Protein AF-A0A1S3SL37-F1 (afdb_monomer_lite)

pLDDT: mean 73.93, std 19.47, range [32.03, 94.25]

Sequence (108 aa):
MRALCLYHYVTLSFSSQTINTVSEVIRGSQINQDYFASVNAPSNPPRPAIVVLLMSMVNERQPFVLRCAVLYCFQCFLYKNQKGQGEIVATLLPSTIDGQFSCTEPLY

Foldseek 3Di:
DVVVVVVVVVVLVVVLVVLQVLLVVLAPPQVSLVVQQPDWDPDVVTHRPLVVLVVQLPDPVHDPSSVVSSVSSVCSSCHVHVVVVVVVVCVVDPDPPDPPPPPPDDDD

Secondary structure (DSSP, 8-state):
-HHHHHHHHHHHHHHHHHHHHHHHHHTT-HHHHHHHHH-EES-SS-EEHHHHHHHHHS-TTS-HHHHHHHHHHHHHHHTT-HHHHHHHHHHHS--SS-----------

Radius of gyration: 17.47 Å; chains: 1; bounding box: 47×42×33 Å

Structure (mmCIF, N/CA/C/O backbone):
data_AF-A0A1S3SL37-F1
#
_entry.id   AF-A0A1S3SL37-F1
#
loop_
_atom_site.group_PDB
_atom_site.id
_atom_site.type_symbol
_atom_site.label_atom_id
_atom_site.label_alt_id
_atom_site.label_comp_id
_atom_site.label_asym_id
_atom_site.label_entity_id
_atom_site.label_seq_id
_atom_site.pdbx_PDB_ins_code
_atom_site.Cartn_x
_atom_site.Cartn_y
_atom_site.Cartn_z
_atom_site.occupancy
_atom_site.B_iso_or_equiv
_atom_site.auth_seq_id
_atom_site.auth_comp_id
_atom_site.auth_asym_id
_atom_site.auth_atom_id
_atom_site.pdbx_PDB_model_num
ATOM 1 N N . MET A 1 1 ? 25.544 -6.464 -16.809 1.00 43.66 1 MET A N 1
ATOM 2 C CA . MET A 1 1 ? 24.433 -5.498 -16.608 1.00 43.66 1 MET A CA 1
ATOM 3 C C . MET A 1 1 ? 23.075 -5.942 -17.176 1.00 43.66 1 MET A C 1
ATOM 5 O O . MET A 1 1 ? 22.077 -5.619 -16.554 1.00 43.66 1 MET A O 1
ATOM 9 N N . ARG A 1 2 ? 22.977 -6.711 -18.278 1.00 34.44 2 ARG A N 1
ATOM 10 C CA . ARG A 1 2 ? 21.671 -7.150 -18.835 1.00 34.44 2 ARG A CA 1
ATOM 11 C C . ARG A 1 2 ? 20.943 -8.264 -18.052 1.00 34.44 2 ARG A C 1
ATOM 13 O O . ARG A 1 2 ? 19.720 -8.265 -18.020 1.00 34.44 2 ARG A O 1
ATOM 20 N N . ALA A 1 3 ? 21.664 -9.156 -17.367 1.00 32.03 3 ALA A N 1
ATOM 21 C CA . ALA A 1 3 ? 21.058 -10.266 -16.614 1.00 32.03 3 ALA A CA 1
ATOM 22 C C . ALA A 1 3 ? 20.290 -9.828 -15.343 1.00 32.03 3 ALA A C 1
ATOM 24 O O . ALA A 1 3 ? 19.295 -10.449 -14.984 1.00 32.03 3 ALA A O 1
ATOM 25 N N . LEU A 1 4 ? 20.684 -8.712 -14.713 1.00 38.62 4 LEU A N 1
ATOM 26 C CA . LEU A 1 4 ? 19.973 -8.147 -13.554 1.00 38.62 4 LEU A CA 1
ATOM 27 C C . LEU A 1 4 ? 18.583 -7.590 -13.919 1.00 38.62 4 LEU A C 1
ATOM 29 O O . LEU A 1 4 ? 17.668 -7.666 -13.105 1.00 38.62 4 LEU A O 1
ATOM 33 N N . CYS A 1 5 ? 18.390 -7.089 -15.147 1.00 40.81 5 CYS A N 1
ATOM 34 C CA . CYS A 1 5 ? 17.076 -6.621 -15.606 1.00 40.81 5 CYS A CA 1
ATOM 35 C C . CYS A 1 5 ? 16.068 -7.766 -15.784 1.00 40.81 5 CYS A C 1
ATOM 37 O O . CYS A 1 5 ? 14.897 -7.586 -15.472 1.00 40.81 5 CYS A O 1
ATOM 39 N N . LEU A 1 6 ? 16.512 -8.944 -16.236 1.00 38.72 6 LEU A N 1
ATOM 40 C CA . LEU A 1 6 ? 15.648 -10.120 -16.399 1.00 38.72 6 LEU A CA 1
ATOM 41 C C . LEU A 1 6 ? 15.260 -10.751 -15.054 1.00 38.72 6 LEU A C 1
ATOM 43 O O . LEU A 1 6 ? 14.109 -11.144 -14.884 1.00 38.72 6 LEU A O 1
ATOM 47 N N . TYR A 1 7 ? 16.173 -10.772 -14.076 1.00 43.41 7 TYR A N 1
ATOM 48 C CA . TYR A 1 7 ? 15.872 -11.271 -12.727 1.00 43.41 7 TYR A CA 1
ATOM 49 C C . TYR A 1 7 ? 14.892 -10.355 -11.972 1.00 43.41 7 TYR A C 1
ATOM 51 O O . TYR A 1 7 ? 14.015 -10.844 -11.263 1.00 43.41 7 TYR A O 1
ATOM 59 N N . HIS A 1 8 ? 14.980 -9.036 -12.193 1.00 47.69 8 HIS A N 1
ATOM 60 C CA . HIS A 1 8 ? 14.012 -8.058 -11.684 1.00 47.69 8 HIS A CA 1
ATOM 61 C C . HIS A 1 8 ? 12.646 -8.168 -12.395 1.00 47.69 8 HIS A C 1
ATOM 63 O O . HIS A 1 8 ? 11.610 -8.081 -11.747 1.00 47.69 8 HIS A O 1
ATOM 69 N N . TYR A 1 9 ? 12.610 -8.447 -13.706 1.00 44.75 9 TYR A N 1
ATOM 70 C CA . TYR A 1 9 ? 11.351 -8.640 -14.449 1.00 44.75 9 TYR A CA 1
ATOM 71 C C . TYR A 1 9 ? 10.595 -9.926 -14.078 1.00 44.75 9 TYR A C 1
ATOM 73 O O . TYR A 1 9 ? 9.368 -9.912 -14.022 1.00 44.75 9 TYR A O 1
ATOM 81 N N . VAL A 1 10 ? 11.300 -11.022 -13.777 1.00 45.78 10 VAL A N 1
ATOM 82 C CA . VAL A 1 10 ? 10.688 -12.291 -13.327 1.00 45.78 10 VAL A CA 1
ATOM 83 C C . VAL A 1 10 ? 10.128 -12.204 -11.899 1.00 45.78 10 VAL A C 1
ATOM 85 O O . VAL A 1 10 ? 9.143 -12.869 -11.592 1.00 45.78 10 VAL A O 1
ATOM 88 N N . THR A 1 11 ? 10.678 -11.345 -11.034 1.00 45.44 11 THR A N 1
ATOM 89 C CA . THR A 1 11 ? 10.095 -11.058 -9.706 1.00 45.44 11 THR A CA 1
ATOM 90 C C . THR A 1 11 ? 8.937 -10.051 -9.761 1.00 45.44 11 THR A C 1
ATOM 92 O O . THR A 1 11 ? 8.090 -10.039 -8.867 1.00 45.44 11 THR A O 1
ATOM 95 N N . LEU A 1 12 ? 8.836 -9.240 -10.820 1.00 47.94 12 LEU A N 1
ATOM 96 C CA . LEU A 1 12 ? 7.792 -8.219 -10.983 1.00 47.94 12 LEU A CA 1
ATOM 97 C C . LEU A 1 12 ? 6.389 -8.789 -11.264 1.00 47.94 12 LEU A C 1
ATOM 99 O O . LEU A 1 12 ? 5.397 -8.211 -10.815 1.00 47.94 12 LEU A O 1
ATOM 103 N N . SER A 1 13 ? 6.271 -9.930 -11.947 1.00 44.59 13 SER A N 1
ATOM 104 C CA . SER A 1 13 ? 4.980 -10.608 -12.155 1.00 44.59 13 SER A CA 1
ATOM 105 C C . SER A 1 13 ? 4.427 -11.177 -10.844 1.00 44.59 13 SER A C 1
ATOM 107 O O . SER A 1 13 ? 3.260 -10.939 -10.527 1.00 44.59 13 SER A O 1
ATOM 109 N N . PHE A 1 14 ? 5.284 -11.793 -10.021 1.00 50.69 14 PHE A N 1
ATOM 110 C CA . PHE A 1 14 ? 4.944 -12.177 -8.645 1.00 50.69 14 PHE A CA 1
ATOM 111 C C . PHE A 1 14 ? 4.609 -10.955 -7.770 1.00 50.69 14 PHE A C 1
ATOM 113 O O . PHE A 1 14 ? 3.669 -11.004 -6.980 1.00 50.69 14 PHE A O 1
ATOM 120 N N . SER A 1 15 ? 5.307 -9.827 -7.953 1.00 67.56 15 SER A N 1
ATOM 121 C CA . SER A 1 15 ? 5.036 -8.584 -7.218 1.00 67.56 15 SER A CA 1
ATOM 122 C C . SER A 1 15 ? 3.658 -7.994 -7.545 1.00 67.56 15 SER A C 1
ATOM 124 O O . SER A 1 15 ? 2.894 -7.715 -6.628 1.00 67.56 15 SER A O 1
ATOM 126 N N . SER A 1 16 ? 3.279 -7.873 -8.823 1.00 76.62 16 SER A N 1
ATOM 127 C CA . SER A 1 16 ? 1.973 -7.305 -9.209 1.00 76.62 16 SER A CA 1
ATOM 128 C C . SER A 1 16 ? 0.775 -8.157 -8.767 1.00 76.62 16 SER A C 1
ATOM 130 O O . SER A 1 16 ? -0.197 -7.613 -8.246 1.00 76.62 16 SER A O 1
ATOM 132 N N . GLN A 1 17 ? 0.853 -9.489 -8.892 1.00 82.94 17 GLN A N 1
ATOM 133 C CA . GLN A 1 17 ? -0.183 -10.390 -8.373 1.00 82.94 17 GLN A CA 1
ATOM 134 C C . GLN A 1 17 ? -0.276 -10.328 -6.852 1.00 82.94 17 GLN A C 1
ATOM 136 O O . GLN A 1 17 ? -1.376 -10.244 -6.320 1.00 82.94 17 GLN A O 1
ATOM 141 N N . THR A 1 18 ? 0.861 -10.305 -6.154 1.00 86.12 18 THR A N 1
ATOM 142 C CA . THR A 1 18 ? 0.879 -10.174 -4.691 1.00 86.12 18 THR A CA 1
ATOM 143 C C . THR A 1 18 ? 0.249 -8.857 -4.250 1.00 86.12 18 THR A C 1
ATOM 145 O O . THR A 1 18 ? -0.574 -8.854 -3.339 1.00 86.12 18 THR A O 1
ATOM 148 N N . ILE A 1 19 ? 0.572 -7.749 -4.926 1.00 88.06 19 ILE A N 1
ATOM 149 C CA . ILE A 1 19 ? -0.037 -6.442 -4.662 1.00 88.06 19 ILE A CA 1
ATOM 150 C C . ILE A 1 19 ? -1.554 -6.522 -4.847 1.00 88.06 19 ILE A C 1
ATOM 152 O O . ILE A 1 19 ? -2.286 -6.085 -3.964 1.00 88.06 19 ILE A O 1
ATOM 156 N N . ASN A 1 20 ? -2.041 -7.130 -5.931 1.00 89.38 20 ASN A N 1
ATOM 157 C CA . ASN A 1 20 ? -3.478 -7.290 -6.169 1.00 89.38 20 ASN A CA 1
ATOM 158 C C . ASN A 1 20 ? -4.155 -8.161 -5.098 1.00 89.38 20 ASN A C 1
ATOM 160 O O . ASN A 1 20 ? -5.213 -7.794 -4.599 1.00 89.38 20 ASN A O 1
ATOM 164 N N . THR A 1 21 ? -3.533 -9.263 -4.680 1.00 90.62 21 THR A N 1
ATOM 165 C CA . THR A 1 21 ? -4.060 -10.112 -3.601 1.00 90.62 21 THR A CA 1
ATOM 166 C C . THR A 1 21 ? -4.146 -9.349 -2.283 1.00 90.62 21 THR A C 1
ATOM 168 O O . THR A 1 21 ? -5.178 -9.379 -1.619 1.00 90.62 21 THR A O 1
ATOM 171 N N . VAL A 1 22 ? -3.091 -8.617 -1.911 1.00 90.94 22 VAL A N 1
ATOM 172 C CA . VAL A 1 22 ? -3.104 -7.770 -0.707 1.00 90.94 22 VAL A CA 1
ATOM 173 C C . VAL A 1 22 ? -4.178 -6.690 -0.821 1.00 90.94 22 VAL A C 1
ATOM 175 O O . VAL A 1 22 ? -4.868 -6.426 0.159 1.00 90.94 22 VAL A O 1
ATOM 178 N N . SER A 1 23 ? -4.372 -6.126 -2.017 1.00 92.25 23 SER A N 1
ATOM 179 C CA . SER A 1 23 ? -5.417 -5.133 -2.291 1.00 92.25 23 SER A CA 1
ATOM 180 C C . SER A 1 23 ? -6.802 -5.675 -1.938 1.00 92.25 23 SER A C 1
ATOM 182 O O . SER A 1 23 ? -7.532 -5.023 -1.197 1.00 92.25 23 SER A O 1
ATOM 184 N N . GLU A 1 24 ? -7.142 -6.888 -2.381 1.00 92.94 24 GLU A N 1
ATOM 185 C CA . GLU A 1 24 ? -8.416 -7.538 -2.035 1.00 92.94 24 GLU A CA 1
ATOM 186 C C . GLU A 1 24 ? -8.551 -7.801 -0.528 1.00 92.94 24 GLU A C 1
ATOM 188 O O . GLU A 1 24 ? -9.618 -7.592 0.043 1.00 92.94 24 GLU A O 1
ATOM 193 N N . VAL A 1 25 ? -7.466 -8.209 0.139 1.00 94.25 25 VAL A N 1
ATOM 194 C CA . VAL A 1 25 ? -7.464 -8.511 1.583 1.00 94.25 25 VAL A CA 1
ATOM 195 C C . VAL A 1 25 ? -7.712 -7.263 2.434 1.00 94.25 25 VAL A C 1
ATOM 197 O O . VAL A 1 25 ? -8.381 -7.340 3.469 1.00 94.25 25 VAL A O 1
ATOM 200 N N . ILE A 1 26 ? -7.170 -6.112 2.032 1.00 94.12 26 ILE A N 1
ATOM 201 C CA . ILE A 1 26 ? -7.355 -4.857 2.774 1.00 94.12 26 ILE A CA 1
ATOM 202 C C . ILE A 1 26 ? -8.661 -4.144 2.403 1.00 94.12 26 ILE A C 1
ATOM 204 O O . ILE A 1 26 ? -9.156 -3.331 3.180 1.00 94.12 26 ILE A O 1
ATOM 208 N N . ARG A 1 27 ? -9.248 -4.424 1.234 1.00 93.44 27 ARG A N 1
ATOM 209 C CA . ARG A 1 27 ? -10.371 -3.657 0.681 1.00 93.44 27 ARG A CA 1
ATOM 210 C C . ARG A 1 27 ? -11.585 -3.636 1.615 1.00 93.44 27 ARG A C 1
ATOM 212 O O . ARG A 1 27 ? -12.302 -4.620 1.761 1.00 93.44 27 ARG A O 1
ATOM 219 N N . GLY A 1 28 ? -11.864 -2.467 2.194 1.00 89.81 28 GLY A N 1
ATOM 220 C CA . GLY A 1 28 ? -13.024 -2.252 3.067 1.00 89.81 28 GLY A CA 1
ATOM 221 C C . GLY A 1 28 ? -12.916 -2.906 4.448 1.00 89.81 28 GLY A C 1
ATOM 222 O O . GLY A 1 28 ? -13.902 -2.898 5.184 1.00 89.81 28 GLY A O 1
ATOM 223 N N . SER A 1 29 ? -11.747 -3.448 4.802 1.00 93.38 29 SER A N 1
ATOM 224 C CA . SER A 1 29 ? -11.445 -3.974 6.133 1.00 93.38 29 SER A CA 1
ATOM 225 C C . SER A 1 29 ? -10.551 -2.987 6.877 1.00 93.38 29 SER A C 1
ATOM 227 O O . SER A 1 29 ? -9.342 -2.945 6.651 1.00 93.38 29 SER A O 1
ATOM 229 N N . GLN A 1 30 ? -11.143 -2.211 7.788 1.00 91.94 30 GLN A N 1
ATOM 230 C CA . GLN A 1 30 ? -10.434 -1.160 8.525 1.00 91.94 30 GLN A CA 1
ATOM 231 C C . GLN A 1 30 ? -9.225 -1.710 9.300 1.00 91.94 30 GLN A C 1
ATOM 233 O O . GLN A 1 30 ? -8.148 -1.132 9.247 1.00 91.94 30 GLN A O 1
ATOM 238 N N . ILE A 1 31 ? -9.374 -2.878 9.937 1.00 93.88 31 ILE A N 1
ATOM 239 C CA . ILE A 1 31 ? -8.297 -3.546 10.688 1.00 93.88 31 ILE A CA 1
ATOM 240 C C . ILE A 1 31 ? -7.113 -3.869 9.770 1.00 93.88 31 ILE A C 1
ATOM 242 O O . ILE A 1 31 ? -5.962 -3.608 10.115 1.00 93.88 31 ILE A O 1
ATOM 246 N N . ASN A 1 32 ? -7.388 -4.410 8.581 1.00 92.75 32 ASN A N 1
ATOM 247 C CA . ASN A 1 32 ? -6.339 -4.777 7.633 1.00 92.75 32 ASN A CA 1
ATOM 248 C C . ASN A 1 32 ? -5.702 -3.538 6.995 1.00 92.75 32 ASN A C 1
ATOM 250 O O . ASN A 1 32 ? -4.503 -3.541 6.731 1.00 92.75 32 ASN A O 1
ATOM 254 N N . GLN A 1 33 ? -6.482 -2.478 6.767 1.00 92.06 33 GLN A N 1
ATOM 255 C CA . GLN A 1 33 ? -5.981 -1.191 6.284 1.00 92.06 33 GLN A CA 1
ATOM 256 C C . GLN A 1 33 ? -5.060 -0.535 7.320 1.00 92.06 33 GLN A C 1
ATOM 258 O O . GLN A 1 33 ? -3.955 -0.134 6.967 1.00 92.06 33 GLN A O 1
ATOM 263 N N . ASP A 1 34 ? -5.453 -0.489 8.596 1.00 91.19 34 ASP A N 1
ATOM 264 C CA . ASP A 1 34 ? -4.613 0.034 9.681 1.00 91.19 34 ASP A CA 1
ATOM 265 C C . ASP A 1 34 ? -3.340 -0.813 9.863 1.00 91.19 34 ASP A C 1
ATOM 267 O O . ASP A 1 34 ? -2.243 -0.266 9.993 1.00 91.19 34 ASP A O 1
ATOM 271 N N . TYR A 1 35 ? -3.450 -2.147 9.794 1.00 92.19 35 TYR A N 1
ATOM 272 C CA . TYR A 1 35 ? -2.280 -3.031 9.812 1.00 92.19 35 TYR A CA 1
ATOM 273 C C . TYR A 1 35 ? -1.338 -2.718 8.648 1.00 92.19 35 TYR A C 1
ATOM 275 O O . TYR A 1 35 ? -0.143 -2.519 8.857 1.00 92.19 35 TYR A O 1
ATOM 283 N N . PHE A 1 36 ? -1.871 -2.601 7.433 1.00 89.38 36 PHE A N 1
ATOM 284 C CA . PHE A 1 36 ? -1.093 -2.280 6.243 1.00 89.38 36 PHE A CA 1
ATOM 285 C C . PHE A 1 36 ? -0.396 -0.915 6.338 1.00 89.38 36 PHE A C 1
ATOM 287 O O . PHE A 1 36 ? 0.766 -0.802 5.951 1.00 89.38 36 PHE A O 1
ATOM 294 N N . ALA A 1 37 ? -1.053 0.100 6.909 1.00 87.75 37 ALA A N 1
ATOM 295 C CA . ALA A 1 37 ? -0.454 1.415 7.153 1.00 87.75 37 ALA A CA 1
ATOM 296 C C . ALA A 1 37 ? 0.724 1.362 8.143 1.00 87.75 37 ALA A C 1
ATOM 298 O O . ALA A 1 37 ? 1.664 2.144 8.017 1.00 87.75 37 ALA A O 1
ATOM 299 N N . SER A 1 38 ? 0.700 0.426 9.098 1.00 89.25 38 SER A N 1
ATOM 300 C CA . SER A 1 38 ? 1.784 0.235 10.072 1.00 89.25 38 SER A CA 1
ATOM 301 C C . SER A 1 38 ? 3.020 -0.477 9.504 1.00 89.25 38 SER A C 1
ATOM 303 O O . SER A 1 38 ? 4.086 -0.460 10.125 1.00 89.25 38 SER A O 1
ATOM 305 N N . VAL A 1 39 ? 2.905 -1.101 8.325 1.00 87.88 39 VAL A N 1
ATOM 306 C CA . VAL A 1 39 ? 4.016 -1.819 7.692 1.00 87.88 39 VAL A CA 1
ATOM 307 C C . VAL A 1 39 ? 5.038 -0.824 7.150 1.00 87.88 39 VAL A C 1
ATOM 309 O O . VAL A 1 39 ? 4.735 0.027 6.31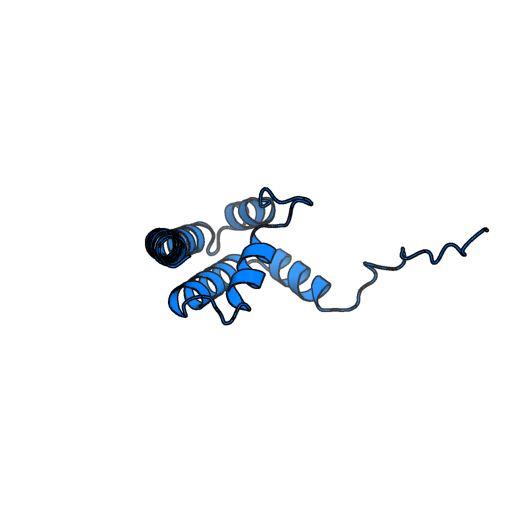3 1.00 87.88 39 VAL A O 1
ATOM 312 N N . ASN A 1 40 ? 6.289 -0.994 7.572 1.00 83.06 40 ASN A N 1
ATOM 313 C CA . ASN A 1 40 ? 7.422 -0.224 7.077 1.00 83.06 40 ASN A CA 1
ATOM 314 C C . ASN A 1 40 ? 8.328 -1.093 6.206 1.00 83.06 40 ASN A C 1
ATOM 316 O O . ASN A 1 40 ? 8.627 -2.241 6.536 1.00 83.06 40 ASN A O 1
ATOM 320 N N . ALA A 1 41 ? 8.789 -0.526 5.096 1.00 76.12 41 ALA A N 1
ATOM 321 C CA . ALA A 1 41 ? 9.818 -1.134 4.278 1.00 76.12 4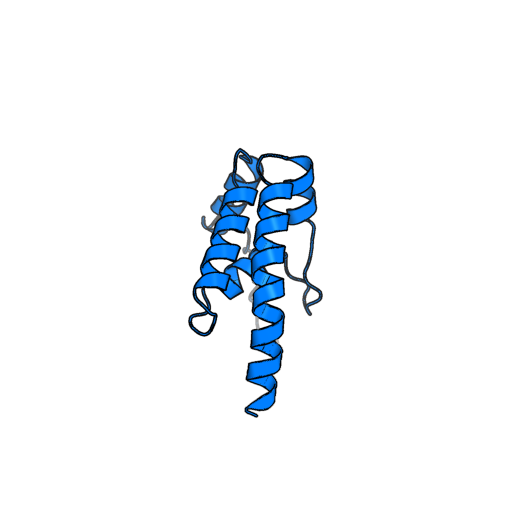1 ALA A CA 1
ATOM 322 C C . ALA A 1 41 ? 11.164 -1.104 5.028 1.00 76.12 41 ALA A C 1
ATOM 324 O O . ALA A 1 41 ? 11.490 -0.087 5.653 1.00 76.12 41 ALA A O 1
ATOM 325 N N . PRO A 1 42 ? 11.969 -2.179 4.938 1.00 71.69 42 PRO A N 1
ATOM 326 C CA . PRO A 1 42 ? 13.310 -2.228 5.508 1.00 71.69 42 PRO A CA 1
ATOM 327 C C . PRO A 1 42 ? 14.263 -1.362 4.668 1.00 71.69 42 PRO A C 1
ATOM 329 O O . PRO A 1 42 ? 15.035 -1.854 3.848 1.00 71.69 42 PRO A O 1
ATOM 332 N N . SER A 1 43 ? 14.1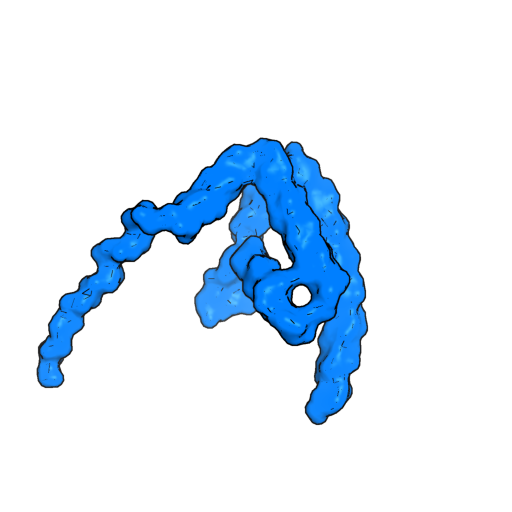68 -0.045 4.839 1.00 71.69 43 SER A N 1
ATOM 333 C CA . SER A 1 43 ? 15.062 0.966 4.271 1.00 71.69 43 SER A CA 1
ATOM 334 C C . SER A 1 43 ? 15.744 1.750 5.393 1.00 71.69 43 SER A C 1
ATOM 336 O O . SER A 1 43 ? 15.274 1.737 6.526 1.00 71.69 43 SER A O 1
ATOM 338 N N . ASN A 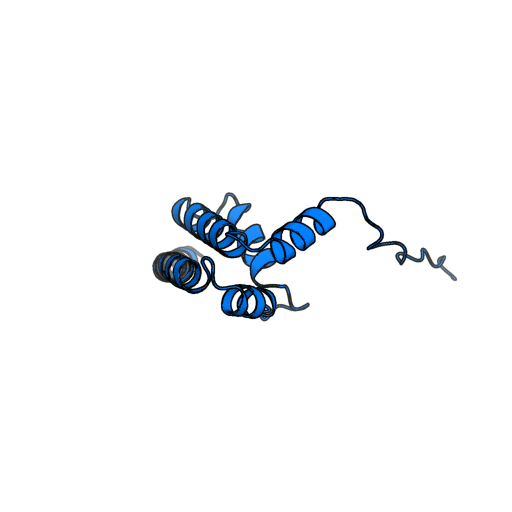1 44 ? 16.839 2.450 5.089 1.00 68.88 44 ASN A N 1
ATOM 339 C CA . ASN A 1 44 ? 17.472 3.386 6.022 1.00 68.88 44 ASN A CA 1
ATOM 340 C C . ASN A 1 44 ? 17.317 4.823 5.492 1.00 68.88 44 ASN A C 1
ATOM 342 O O . ASN A 1 44 ? 17.979 5.160 4.507 1.00 68.88 44 ASN A O 1
ATOM 346 N N . PRO A 1 45 ? 16.449 5.666 6.091 1.00 77.00 45 PRO A N 1
ATOM 347 C CA . PRO A 1 45 ? 15.525 5.377 7.203 1.00 77.00 45 PRO A CA 1
ATOM 348 C C . PRO A 1 45 ? 14.322 4.501 6.783 1.00 77.00 45 PRO A C 1
ATOM 350 O O . PRO A 1 45 ? 14.032 4.427 5.580 1.00 77.00 45 PRO A O 1
ATOM 353 N N . PRO A 1 46 ? 13.612 3.846 7.730 1.00 75.25 46 PRO A N 1
ATOM 354 C CA . PRO A 1 46 ? 12.411 3.061 7.437 1.00 75.25 46 PRO A CA 1
ATOM 355 C C . PRO A 1 46 ? 11.333 3.942 6.814 1.00 75.25 46 PRO A C 1
ATOM 357 O O . PRO A 1 46 ? 11.093 5.058 7.275 1.00 75.25 46 PRO A O 1
ATOM 360 N N . ARG A 1 47 ? 10.696 3.459 5.746 1.00 78.38 47 ARG A N 1
ATOM 361 C CA . ARG A 1 47 ? 9.651 4.204 5.030 1.00 78.38 47 ARG A CA 1
ATOM 362 C C . ARG A 1 47 ? 8.338 3.429 5.061 1.00 78.38 47 ARG A C 1
ATOM 364 O O . ARG A 1 47 ? 8.378 2.218 4.837 1.00 78.38 47 ARG A O 1
ATOM 371 N N . PRO A 1 48 ? 7.186 4.093 5.250 1.00 82.75 48 PRO A N 1
ATOM 372 C CA . PRO A 1 48 ? 5.890 3.431 5.175 1.00 82.75 48 PRO A CA 1
ATOM 373 C C . PRO A 1 48 ? 5.712 2.704 3.841 1.00 82.75 48 PRO A C 1
ATOM 375 O O . PRO A 1 48 ? 6.054 3.243 2.781 1.00 82.75 48 PRO A O 1
ATOM 378 N N . ALA A 1 49 ? 5.144 1.499 3.876 1.00 84.00 49 ALA A N 1
ATOM 379 C CA . ALA A 1 49 ? 4.936 0.679 2.684 1.00 84.00 49 ALA A CA 1
ATOM 380 C C . ALA A 1 49 ? 4.124 1.422 1.609 1.00 84.00 49 ALA A C 1
ATOM 382 O O . ALA A 1 49 ? 4.469 1.367 0.429 1.00 84.00 49 ALA A O 1
ATOM 383 N N . ILE A 1 50 ? 3.111 2.195 2.022 1.00 83.75 50 ILE A N 1
ATOM 384 C CA . ILE A 1 50 ? 2.277 3.012 1.127 1.00 83.75 50 ILE A CA 1
ATOM 385 C C . ILE A 1 50 ? 3.117 4.020 0.323 1.00 83.75 50 ILE A C 1
ATOM 387 O O . ILE A 1 50 ? 2.914 4.176 -0.877 1.00 83.75 50 ILE A O 1
ATOM 391 N N . VAL A 1 51 ? 4.123 4.645 0.943 1.00 82.69 51 VAL A N 1
ATOM 392 C CA . VAL A 1 51 ? 4.994 5.634 0.289 1.00 82.69 51 VAL A CA 1
ATOM 393 C C . VAL A 1 51 ? 5.903 4.950 -0.726 1.00 82.69 51 VAL A C 1
ATOM 395 O O . VAL A 1 51 ? 6.061 5.441 -1.840 1.00 82.69 51 VAL A O 1
ATOM 398 N N . VAL A 1 52 ? 6.473 3.794 -0.378 1.00 82.06 52 VAL A N 1
ATOM 399 C CA . VAL A 1 52 ? 7.338 3.019 -1.286 1.00 82.06 52 VAL A CA 1
ATOM 400 C C . VAL A 1 52 ? 6.559 2.510 -2.502 1.00 82.06 52 VAL A C 1
ATOM 402 O O . VAL A 1 52 ? 7.066 2.535 -3.629 1.00 82.06 52 VAL A O 1
ATOM 405 N N . LEU A 1 53 ? 5.305 2.105 -2.294 1.00 82.44 53 LEU A N 1
ATOM 406 C CA . LEU A 1 53 ? 4.390 1.754 -3.374 1.00 82.44 53 LEU A CA 1
ATOM 407 C C . LEU A 1 53 ? 4.135 2.969 -4.273 1.00 82.44 53 LEU A C 1
ATOM 409 O O . LEU A 1 53 ? 4.411 2.900 -5.470 1.00 82.44 53 LEU A O 1
ATOM 413 N N . LEU A 1 54 ? 3.735 4.114 -3.716 1.00 83.06 54 LEU A N 1
ATOM 414 C CA . LEU A 1 54 ? 3.516 5.345 -4.487 1.00 83.06 54 LEU A CA 1
ATOM 415 C C . LEU A 1 54 ? 4.772 5.797 -5.259 1.00 83.06 54 LEU A C 1
ATOM 417 O O . LEU A 1 54 ? 4.660 6.171 -6.425 1.00 83.06 54 LEU A O 1
ATOM 421 N N . MET A 1 55 ? 5.972 5.677 -4.678 1.00 80.88 55 MET A N 1
ATOM 422 C CA . MET A 1 55 ? 7.240 5.945 -5.379 1.00 80.88 55 MET A CA 1
ATOM 423 C C . MET A 1 55 ? 7.461 5.016 -6.581 1.00 80.88 55 MET A C 1
ATOM 425 O O . MET A 1 55 ? 8.018 5.429 -7.597 1.00 80.88 55 MET A O 1
ATOM 429 N N . SER A 1 56 ? 6.994 3.769 -6.497 1.00 78.44 56 SER A N 1
ATOM 430 C CA . SER A 1 56 ? 7.042 2.813 -7.610 1.00 78.44 56 SER A CA 1
ATOM 431 C C . SER A 1 56 ? 6.024 3.147 -8.704 1.00 78.44 56 SER A C 1
ATOM 433 O O . SER A 1 56 ? 6.304 2.942 -9.883 1.00 78.44 56 SER A O 1
ATOM 435 N N . MET A 1 57 ? 4.866 3.697 -8.336 1.00 81.00 57 MET A N 1
ATOM 436 C CA . MET A 1 57 ? 3.828 4.128 -9.277 1.00 81.00 57 MET A CA 1
ATOM 437 C C . MET A 1 57 ? 4.255 5.335 -10.122 1.00 81.00 57 MET A C 1
ATOM 439 O O . MET A 1 57 ? 3.970 5.365 -11.318 1.00 81.00 57 MET A O 1
ATOM 443 N N . VAL A 1 58 ? 4.950 6.310 -9.525 1.00 81.81 58 VAL A N 1
ATOM 444 C CA . VAL A 1 58 ? 5.418 7.524 -10.229 1.00 81.81 58 VAL A CA 1
ATOM 445 C C . VAL A 1 58 ? 6.720 7.312 -11.009 1.00 81.81 58 VAL A C 1
ATOM 447 O O . VAL A 1 58 ? 7.139 8.181 -11.766 1.00 81.81 58 VAL A O 1
ATOM 450 N N . ASN A 1 59 ? 7.367 6.154 -10.858 1.00 81.50 59 ASN A N 1
ATOM 451 C CA . ASN A 1 59 ? 8.585 5.833 -11.588 1.00 81.50 59 ASN A CA 1
ATOM 452 C C . ASN A 1 59 ? 8.263 5.369 -13.018 1.00 81.50 59 ASN A C 1
ATOM 454 O O . ASN A 1 59 ? 7.785 4.256 -13.240 1.00 81.50 59 ASN A O 1
ATOM 458 N N . GLU A 1 60 ? 8.593 6.201 -14.005 1.00 78.25 60 GLU A N 1
ATOM 459 C CA . GLU A 1 60 ? 8.340 5.933 -15.429 1.00 78.25 60 GLU A CA 1
ATOM 460 C C . GLU A 1 60 ? 9.080 4.706 -15.977 1.00 78.25 60 GLU A C 1
ATOM 462 O O . GLU A 1 60 ? 8.667 4.132 -16.984 1.00 78.25 60 GLU A O 1
ATOM 467 N N . ARG A 1 61 ? 10.151 4.263 -15.306 1.00 80.00 61 ARG A N 1
ATOM 468 C CA . ARG A 1 61 ? 10.911 3.066 -15.697 1.00 80.00 61 ARG A CA 1
ATOM 469 C C . ARG A 1 61 ? 10.205 1.761 -15.319 1.00 80.00 61 ARG A C 1
ATOM 471 O O . ARG A 1 61 ? 10.630 0.702 -15.776 1.00 80.00 61 ARG A O 1
ATOM 478 N N . GLN A 1 62 ? 9.169 1.817 -14.479 1.00 77.31 62 GLN A N 1
ATOM 479 C CA . GLN A 1 62 ? 8.424 0.637 -14.045 1.00 77.31 62 GLN A CA 1
ATOM 480 C C . GLN A 1 62 ? 7.365 0.218 -15.079 1.00 77.31 62 GLN A C 1
ATOM 482 O O . GLN A 1 62 ? 6.735 1.069 -15.722 1.00 77.31 62 GLN A O 1
ATOM 487 N N . PRO A 1 63 ? 7.111 -1.096 -15.231 1.00 82.06 63 PRO A N 1
ATOM 488 C CA . PRO A 1 63 ? 6.117 -1.589 -16.173 1.00 82.06 63 PRO A CA 1
ATOM 489 C C . PRO A 1 63 ? 4.720 -1.076 -15.820 1.00 82.06 63 PRO A C 1
ATOM 491 O O . PRO A 1 63 ? 4.351 -0.956 -14.652 1.00 82.06 63 PRO A O 1
ATOM 494 N N . PHE A 1 64 ? 3.916 -0.813 -16.850 1.00 82.38 64 PHE A N 1
ATOM 495 C CA . PHE A 1 64 ? 2.553 -0.298 -16.703 1.00 82.38 64 PHE A CA 1
ATOM 496 C C . PHE A 1 64 ? 1.690 -1.157 -15.765 1.00 82.38 64 PHE A C 1
ATOM 498 O O . PHE A 1 64 ? 1.024 -0.623 -14.886 1.00 82.38 64 PHE A O 1
ATOM 505 N N . VAL A 1 65 ? 1.784 -2.487 -15.875 1.00 82.69 65 VAL A N 1
ATOM 506 C CA . VAL A 1 65 ? 1.028 -3.433 -15.033 1.00 82.69 65 VAL A CA 1
ATOM 507 C C . VAL A 1 65 ? 1.342 -3.262 -13.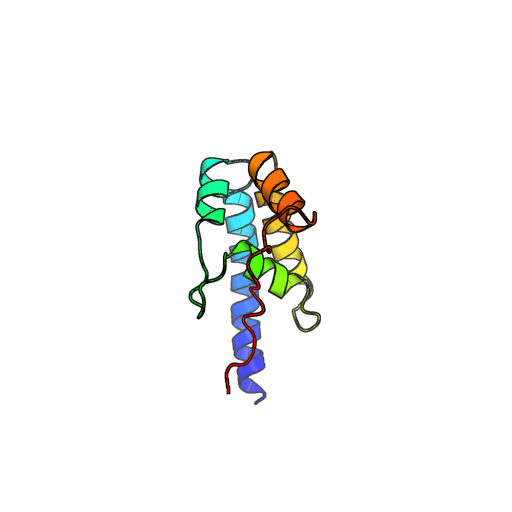543 1.00 82.69 65 VAL A C 1
ATOM 509 O O . VAL A 1 65 ? 0.433 -3.320 -12.719 1.00 82.69 65 VAL A O 1
ATOM 512 N N . LEU A 1 66 ? 2.603 -2.992 -13.185 1.00 83.06 66 LEU A N 1
ATOM 513 C CA . LEU A 1 66 ? 2.979 -2.724 -11.796 1.00 83.06 66 LEU A CA 1
ATOM 514 C C . LEU A 1 66 ? 2.376 -1.402 -11.317 1.00 83.06 66 LEU A C 1
ATOM 516 O O . LEU A 1 66 ? 1.819 -1.345 -10.225 1.00 83.06 66 LEU A O 1
ATOM 520 N N . ARG A 1 67 ? 2.439 -0.355 -12.148 1.00 86.19 67 ARG A N 1
ATOM 521 C CA . ARG A 1 67 ? 1.842 0.949 -11.825 1.00 86.19 67 ARG A CA 1
ATOM 522 C C . ARG A 1 67 ? 0.327 0.835 -11.615 1.00 86.19 67 ARG A C 1
ATOM 524 O O . ARG A 1 67 ? -0.189 1.407 -10.659 1.00 86.19 67 ARG A O 1
ATOM 531 N N . CYS A 1 68 ? -0.366 0.033 -12.427 1.00 88.25 68 CYS A N 1
ATOM 532 C CA . CYS A 1 68 ? -1.787 -0.272 -12.240 1.00 88.25 68 CYS A CA 1
ATOM 533 C C . CYS A 1 68 ? -2.066 -1.058 -10.953 1.00 88.25 68 CYS A C 1
ATOM 535 O O . CYS A 1 68 ? -2.993 -0.706 -10.229 1.00 88.25 68 CYS A O 1
ATOM 537 N N . ALA A 1 69 ? -1.269 -2.084 -10.642 1.00 87.94 69 ALA A N 1
ATOM 538 C CA . ALA A 1 69 ? -1.438 -2.872 -9.419 1.00 87.94 69 ALA A CA 1
ATOM 539 C C . ALA A 1 69 ? -1.250 -2.009 -8.162 1.00 87.94 69 ALA A C 1
ATOM 541 O O . ALA A 1 69 ? -2.039 -2.072 -7.222 1.00 87.94 69 ALA A O 1
ATOM 542 N N . VAL A 1 70 ? -0.238 -1.137 -8.165 1.00 89.38 70 VAL A N 1
ATOM 543 C CA . VAL A 1 70 ? -0.009 -0.191 -7.069 1.00 89.38 70 VAL A CA 1
ATOM 544 C C . VAL A 1 70 ? -1.175 0.784 -6.917 1.00 89.38 70 VAL A C 1
ATOM 546 O O . VAL A 1 70 ? -1.641 1.004 -5.800 1.00 89.38 70 VAL A O 1
ATOM 549 N N . LEU A 1 71 ? -1.662 1.351 -8.024 1.00 90.19 71 LEU A N 1
ATOM 550 C CA . LEU A 1 71 ? -2.817 2.244 -7.998 1.00 90.19 71 LEU A CA 1
ATOM 551 C C . LEU A 1 71 ? -4.050 1.535 -7.420 1.00 90.19 71 LEU A C 1
ATOM 553 O O . LEU A 1 71 ? -4.764 2.114 -6.604 1.00 90.19 71 LEU A O 1
ATOM 557 N N . TYR A 1 72 ? -4.275 0.276 -7.798 1.00 93.38 72 TYR A N 1
ATOM 558 C CA . TYR A 1 72 ? -5.375 -0.529 -7.273 1.00 93.38 72 TYR A CA 1
ATOM 559 C C . TYR A 1 72 ? -5.253 -0.774 -5.764 1.00 93.38 72 TYR A C 1
ATOM 561 O O . TYR A 1 72 ? -6.220 -0.589 -5.023 1.00 93.38 72 TYR A O 1
ATOM 569 N N . CYS A 1 73 ? -4.050 -1.094 -5.289 1.00 91.56 73 CYS A N 1
ATOM 570 C CA . CYS A 1 73 ? -3.763 -1.239 -3.864 1.00 91.56 73 CYS A CA 1
ATOM 571 C C . CYS A 1 73 ? -4.036 0.051 -3.091 1.00 91.56 73 CYS A C 1
ATOM 573 O O . CYS A 1 73 ? -4.695 0.030 -2.052 1.00 91.56 73 CYS A O 1
ATOM 575 N N . PHE A 1 74 ? -3.623 1.192 -3.644 1.00 91.56 74 PHE A N 1
ATOM 576 C CA . PHE A 1 74 ? -3.895 2.497 -3.052 1.00 91.56 74 PHE A CA 1
ATOM 577 C C . PHE A 1 74 ? -5.400 2.797 -2.969 1.00 91.56 74 PHE A C 1
ATOM 579 O O . PHE A 1 74 ? -5.895 3.250 -1.938 1.00 91.56 74 PHE A O 1
ATOM 586 N N . GLN A 1 75 ? -6.163 2.476 -4.017 1.00 92.56 75 GLN A N 1
ATOM 587 C CA . GLN A 1 75 ? -7.622 2.617 -4.008 1.00 92.56 75 GLN A CA 1
ATOM 588 C C . GLN A 1 75 ? -8.284 1.696 -2.973 1.00 92.56 75 GLN A C 1
ATOM 590 O O . GLN A 1 75 ? -9.197 2.127 -2.270 1.00 92.56 75 GLN A O 1
ATOM 595 N N . CYS A 1 76 ? -7.817 0.452 -2.836 1.00 93.62 76 CYS A N 1
ATOM 596 C CA . CYS A 1 76 ? -8.329 -0.495 -1.842 1.00 93.62 76 CYS A CA 1
ATOM 597 C C . CYS A 1 76 ? -8.004 -0.070 -0.405 1.00 93.62 76 CYS A C 1
ATOM 599 O O . CYS A 1 76 ? -8.836 -0.241 0.488 1.00 93.62 76 CYS A O 1
ATOM 601 N N . PHE A 1 77 ? -6.837 0.540 -0.190 1.00 91.25 77 PHE A N 1
ATOM 602 C CA . PHE A 1 77 ? -6.454 1.133 1.089 1.00 91.25 77 PHE A CA 1
ATOM 603 C C . PHE A 1 77 ? -7.377 2.294 1.497 1.00 91.25 77 PHE A C 1
ATOM 605 O O . PHE A 1 77 ? -7.758 2.396 2.663 1.00 91.25 77 PHE A O 1
ATOM 612 N N . LEU A 1 78 ? -7.781 3.137 0.540 1.00 91.50 78 LEU A N 1
ATOM 613 C CA . LEU A 1 78 ? -8.681 4.272 0.782 1.00 91.50 78 LEU A CA 1
ATOM 614 C C . LEU A 1 78 ? -10.171 3.903 0.753 1.00 91.50 78 LEU A C 1
ATOM 616 O O . LEU A 1 78 ? -11.016 4.713 1.148 1.00 91.50 78 LEU A O 1
ATOM 620 N N . TYR A 1 79 ? -10.529 2.709 0.282 1.00 92.88 79 TYR A N 1
ATOM 621 C CA . TYR A 1 79 ? -11.923 2.296 0.150 1.00 92.88 79 TYR A CA 1
ATOM 622 C C . TYR A 1 79 ? -12.597 2.192 1.524 1.00 92.88 79 TYR A C 1
ATOM 624 O O . TYR A 1 79 ? -12.216 1.362 2.348 1.00 92.88 79 TYR A O 1
ATOM 632 N N . LYS A 1 80 ? -13.611 3.041 1.755 1.00 90.44 80 LYS A N 1
ATOM 633 C CA . LYS A 1 80 ? -14.332 3.211 3.036 1.00 90.44 80 LYS A CA 1
ATOM 634 C C . LYS A 1 80 ? -13.456 3.609 4.240 1.00 90.44 80 LYS A C 1
ATOM 636 O O . LYS A 1 80 ? -13.961 3.643 5.356 1.00 90.44 80 LYS A O 1
ATOM 641 N N . ASN A 1 81 ? -12.200 3.991 4.015 1.00 90.06 81 ASN A N 1
ATOM 642 C CA . ASN A 1 81 ? -11.256 4.375 5.060 1.00 90.06 81 ASN A CA 1
ATOM 643 C C . ASN A 1 81 ? -11.141 5.903 5.165 1.00 90.06 81 ASN A C 1
ATOM 645 O O . ASN A 1 81 ? -10.220 6.507 4.613 1.00 90.06 81 ASN A O 1
ATOM 649 N N . GLN A 1 82 ? -12.085 6.547 5.856 1.00 88.56 82 GLN A N 1
ATOM 650 C CA . GLN A 1 82 ? -12.085 8.014 5.999 1.00 88.56 82 GLN A CA 1
ATOM 651 C C . GLN A 1 82 ? -10.845 8.537 6.736 1.00 88.56 82 GLN A C 1
ATOM 653 O O . GLN A 1 82 ? -10.328 9.597 6.392 1.00 88.56 82 GLN A O 1
ATOM 658 N N . LYS A 1 83 ? -10.335 7.773 7.710 1.00 87.94 83 LYS A N 1
ATOM 659 C CA . LYS A 1 83 ? -9.113 8.105 8.448 1.00 87.94 83 LYS A CA 1
ATOM 660 C C . LYS A 1 83 ? -7.906 8.174 7.509 1.00 87.94 83 LYS A C 1
ATOM 662 O O . LYS A 1 83 ? -7.255 9.210 7.436 1.00 87.94 83 LYS A O 1
ATOM 667 N N . GLY A 1 84 ? -7.666 7.115 6.733 1.00 84.31 84 GLY A N 1
ATOM 668 C CA . GLY A 1 84 ? -6.563 7.073 5.769 1.00 84.31 84 GLY A CA 1
ATOM 669 C C . GLY A 1 84 ? -6.687 8.139 4.676 1.00 84.31 84 GLY A C 1
ATOM 670 O O . GLY A 1 84 ? -5.692 8.736 4.279 1.00 84.31 84 GLY A O 1
ATOM 671 N N . GLN A 1 85 ? -7.909 8.445 4.223 1.00 87.25 85 GLN A N 1
ATOM 672 C CA . GLN A 1 85 ? -8.145 9.566 3.303 1.00 87.25 85 GLN A CA 1
ATOM 673 C C . GLN A 1 85 ? -7.729 10.905 3.925 1.00 87.25 85 GLN A C 1
ATOM 675 O O . GLN A 1 85 ? -7.041 11.688 3.271 1.00 87.25 85 GLN A O 1
ATOM 680 N N . GLY A 1 86 ? -8.094 11.146 5.188 1.00 85.69 86 GLY A N 1
ATOM 681 C CA . GLY A 1 86 ? -7.697 12.341 5.933 1.00 85.69 86 GLY A CA 1
ATOM 682 C C . GLY A 1 86 ? -6.182 12.468 6.094 1.00 85.69 86 GLY A C 1
ATOM 683 O O . GLY A 1 86 ? -5.637 13.538 5.844 1.00 85.69 86 GLY A O 1
ATOM 684 N N . GLU A 1 87 ? -5.489 11.379 6.434 1.00 84.75 87 GLU A N 1
ATOM 685 C CA . GLU A 1 87 ? -4.025 11.349 6.593 1.00 84.75 87 GLU A CA 1
ATOM 686 C C . GLU A 1 87 ? -3.284 11.663 5.281 1.00 84.75 87 GLU A C 1
ATOM 688 O O . GLU A 1 87 ? -2.339 12.458 5.259 1.00 84.75 87 GLU A O 1
ATOM 693 N N . ILE A 1 88 ? -3.742 11.100 4.158 1.00 84.19 88 ILE A N 1
ATOM 694 C CA . ILE A 1 88 ? -3.160 11.387 2.839 1.00 84.19 88 ILE A CA 1
ATOM 695 C C . ILE A 1 88 ? -3.393 12.847 2.442 1.00 84.19 88 ILE A C 1
ATOM 697 O O . ILE A 1 88 ? -2.468 13.515 1.980 1.00 84.19 88 ILE A O 1
ATOM 701 N N . VAL A 1 89 ? -4.608 13.365 2.637 1.00 82.44 89 VAL A N 1
ATOM 702 C CA . VAL A 1 89 ? -4.927 14.767 2.330 1.00 82.44 89 VAL A CA 1
ATOM 703 C C . VAL A 1 89 ? -4.127 15.718 3.221 1.00 82.44 89 VAL A C 1
ATOM 705 O O . VAL A 1 89 ? -3.599 16.706 2.720 1.00 82.44 89 VAL A O 1
ATOM 708 N N . ALA A 1 90 ? -3.956 15.401 4.506 1.00 79.06 90 ALA A N 1
ATOM 709 C CA . ALA A 1 90 ? -3.134 16.185 5.427 1.00 79.06 90 ALA A CA 1
ATOM 710 C C . ALA A 1 90 ? -1.658 16.247 5.004 1.00 79.06 90 ALA A C 1
ATOM 712 O O . ALA A 1 90 ? -0.993 17.236 5.282 1.00 79.06 90 ALA A O 1
ATOM 713 N N . THR A 1 91 ? -1.161 15.232 4.293 1.00 76.62 91 THR A N 1
ATOM 714 C CA . THR A 1 91 ? 0.202 15.230 3.732 1.00 76.62 91 THR A CA 1
ATOM 715 C C . THR A 1 91 ? 0.321 16.130 2.490 1.00 76.62 91 THR A C 1
ATOM 717 O O . THR A 1 91 ? 1.404 16.616 2.174 1.00 76.62 91 THR A O 1
ATOM 720 N N . LEU A 1 92 ? -0.783 16.352 1.765 1.00 64.06 92 LEU A N 1
ATOM 721 C CA . LEU A 1 92 ? -0.845 17.225 0.582 1.00 64.06 92 LEU A CA 1
ATOM 722 C C . LEU A 1 92 ? -1.116 18.689 0.944 1.00 64.06 92 LEU A C 1
ATOM 724 O O . LEU A 1 92 ? -0.711 19.594 0.215 1.00 64.06 92 LEU A O 1
ATOM 728 N N . LEU A 1 93 ? -1.829 18.924 2.045 1.00 68.69 93 LEU A N 1
ATOM 729 C CA . LEU A 1 93 ? -2.086 20.258 2.560 1.00 68.69 93 LEU A CA 1
ATOM 730 C C . LEU A 1 93 ? -0.879 20.720 3.386 1.00 68.69 93 LEU A C 1
ATOM 732 O O . LEU A 1 93 ? -0.438 19.978 4.260 1.00 68.69 93 LEU A O 1
ATOM 736 N N . PRO A 1 94 ? -0.368 21.945 3.185 1.00 49.97 94 PRO A N 1
ATOM 737 C CA . PRO A 1 94 ? 0.679 22.512 4.027 1.00 49.97 94 PRO A CA 1
ATOM 738 C C . PRO A 1 94 ? 0.119 22.780 5.432 1.00 49.97 94 PRO A C 1
ATOM 740 O O . PRO A 1 94 ? -0.298 23.886 5.759 1.00 49.97 94 PRO A O 1
ATOM 743 N N . SER A 1 95 ? 0.065 21.743 6.260 1.00 50.56 95 SER A N 1
ATOM 744 C CA . SER A 1 95 ? -0.462 21.793 7.621 1.00 50.56 95 SER A CA 1
ATOM 745 C C . SER A 1 95 ? 0.667 21.406 8.569 1.00 50.56 95 SER A C 1
ATOM 747 O O . SER A 1 95 ? 0.908 20.230 8.792 1.00 50.56 95 SER A O 1
ATOM 749 N N . THR A 1 96 ? 1.409 22.403 9.060 1.00 50.59 96 THR A N 1
ATOM 750 C CA . THR A 1 96 ? 2.204 22.367 10.309 1.00 50.59 96 THR A CA 1
ATOM 751 C C . THR A 1 96 ? 3.026 21.101 10.627 1.00 50.59 96 THR A C 1
ATOM 753 O O . THR A 1 96 ? 3.140 20.752 11.800 1.00 50.59 96 THR A O 1
ATOM 756 N N . ILE A 1 97 ? 3.610 20.407 9.644 1.00 55.53 97 ILE A N 1
ATOM 757 C CA . ILE A 1 97 ? 4.521 19.273 9.912 1.00 55.53 97 ILE A CA 1
ATOM 758 C C . ILE A 1 97 ? 6.005 19.670 9.834 1.00 55.53 97 ILE A C 1
ATOM 760 O O . ILE A 1 97 ? 6.830 18.966 10.396 1.00 55.53 97 ILE A O 1
ATOM 764 N N . ASP A 1 98 ? 6.353 20.859 9.325 1.00 42.84 98 ASP A N 1
ATOM 765 C CA . ASP A 1 98 ? 7.740 21.351 9.348 1.00 42.84 98 ASP A CA 1
ATOM 766 C C . ASP A 1 98 ? 7.836 22.832 9.744 1.00 42.84 98 ASP A C 1
ATOM 768 O O . ASP A 1 98 ? 7.947 23.736 8.920 1.00 42.84 98 ASP A O 1
ATOM 772 N N . GLY A 1 99 ? 7.811 23.069 11.057 1.00 41.00 99 GLY A N 1
ATOM 773 C CA . GLY A 1 99 ? 8.358 24.264 11.710 1.00 41.00 99 GLY A CA 1
ATOM 774 C C . GLY A 1 99 ? 9.623 23.951 12.519 1.00 41.00 99 GLY A C 1
ATOM 775 O O . GLY A 1 99 ? 9.942 24.672 13.458 1.00 41.00 99 GLY A O 1
ATOM 776 N N . GLN A 1 100 ? 10.314 22.850 12.202 1.00 38.97 100 GLN A N 1
ATOM 777 C CA . GLN A 1 100 ? 11.538 22.411 12.879 1.00 38.97 100 GLN A CA 1
ATOM 778 C C . GLN A 1 100 ? 12.685 22.161 11.888 1.00 38.97 100 GLN A C 1
ATOM 780 O O . GLN A 1 100 ? 13.537 21.310 12.098 1.00 38.97 100 GLN A O 1
ATOM 785 N N . PHE A 1 101 ? 12.767 22.976 10.836 1.00 41.34 101 PHE A N 1
ATOM 786 C CA . PHE A 1 101 ? 14.068 23.379 10.310 1.00 41.34 101 PHE A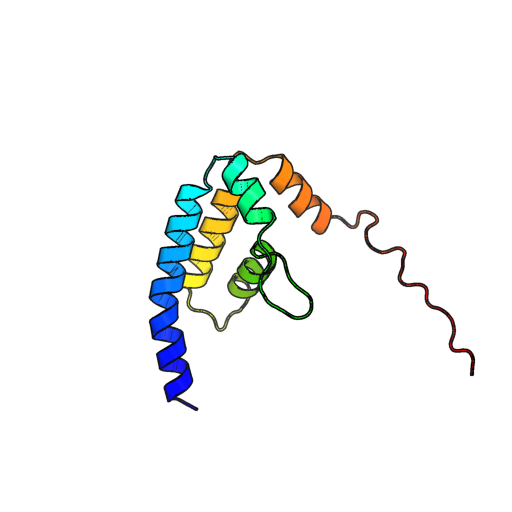 CA 1
ATOM 787 C C . PHE A 1 101 ? 14.485 24.630 11.077 1.00 41.34 101 PHE A C 1
ATOM 789 O O . PHE A 1 101 ? 14.319 25.756 10.612 1.00 41.34 101 PHE A O 1
ATOM 796 N N . SER A 1 102 ? 14.993 24.445 12.297 1.00 34.88 102 SER A N 1
ATOM 797 C CA . SER A 1 102 ? 15.833 25.475 12.889 1.00 34.88 102 SER A CA 1
ATOM 798 C C . SER A 1 102 ? 17.051 25.607 11.982 1.00 34.88 102 SER A C 1
ATOM 800 O O . SER A 1 102 ? 17.956 24.774 12.021 1.00 34.88 102 SER A O 1
ATOM 802 N N . CYS A 1 103 ? 17.062 26.649 11.153 1.00 37.22 103 CYS A N 1
ATOM 803 C CA . CYS A 1 103 ? 18.294 27.303 10.746 1.00 37.22 103 CYS A CA 1
ATOM 804 C C . CYS A 1 103 ? 19.010 27.737 12.031 1.00 37.22 103 CYS A C 1
ATOM 806 O O . CYS A 1 103 ? 18.866 28.871 12.476 1.00 37.22 103 CYS A O 1
ATOM 808 N N . THR A 1 104 ? 19.718 26.822 12.690 1.00 43.50 104 THR A N 1
ATOM 809 C CA . THR A 1 104 ? 20.767 27.212 13.622 1.00 43.50 104 THR A CA 1
ATOM 810 C C . THR A 1 104 ? 21.914 27.702 12.763 1.00 43.50 104 THR A C 1
ATOM 812 O O . THR A 1 104 ? 22.455 26.951 11.950 1.00 43.50 104 THR A O 1
ATOM 815 N N . GLU A 1 105 ? 22.183 28.994 12.904 1.00 47.41 105 GLU A N 1
ATOM 816 C CA . GLU A 1 105 ? 23.315 29.722 12.349 1.00 47.41 105 GLU A CA 1
ATOM 817 C C . GLU A 1 105 ? 24.610 28.890 12.336 1.00 47.41 105 GLU A C 1
ATOM 819 O O . GLU A 1 105 ? 24.859 28.121 13.271 1.00 47.41 105 GLU A O 1
ATOM 824 N N . PRO A 1 106 ? 25.485 29.063 11.331 1.00 46.19 106 PRO A N 1
ATOM 825 C CA . PRO A 1 106 ? 26.846 28.578 11.451 1.00 46.19 106 PRO A CA 1
ATOM 826 C C . PRO A 1 106 ? 27.568 29.401 12.529 1.00 46.19 106 PRO A C 1
ATOM 828 O O . PRO A 1 106 ? 27.899 30.564 12.321 1.00 46.19 106 PRO A O 1
ATOM 831 N N . LEU A 1 107 ? 27.827 28.786 13.685 1.00 46.25 107 LEU A N 1
ATOM 832 C CA . LEU A 1 107 ? 28.885 29.218 14.597 1.00 46.25 107 LEU A CA 1
ATOM 833 C C . LEU A 1 107 ? 30.172 28.457 14.263 1.00 46.25 107 LEU A C 1
ATOM 835 O O . LEU A 1 107 ? 30.435 27.413 14.859 1.00 46.25 107 LEU A O 1
ATOM 839 N N . TYR A 1 108 ? 30.913 28.967 13.276 1.00 42.81 108 TYR A N 1
ATOM 840 C CA . TYR A 1 108 ? 32.365 29.240 13.265 1.00 42.81 108 TYR A CA 1
ATOM 841 C C . TYR A 1 108 ? 32.830 29.580 11.846 1.00 42.81 108 TYR A C 1
ATOM 843 O O . TYR A 1 108 ? 32.482 28.822 10.912 1.00 42.81 108 TYR A O 1
#